Protein AF-A0A6N6KB72-F1 (afdb_monomer_lite)

Radius of gyration: 14.83 Å; chains: 1; bounding box: 26×24×39 Å

Organism: NCBI:txid1563222

Sequence (74 aa):
MLINGFGITREVPADLWEGFAKTFADQPLIKNGVVFAVTDEKSAADASKERADQKTGMEQLDPKKQQTKPDKEE

pLDDT: mean 87.24, std 9.71, range [43.91, 98.25]

Secondary structure (DSSP, 8-state):
-EETTEE---S--HHHHHHHHHHTTTSHHHHTTSS---SSHHHHHHHHHHTT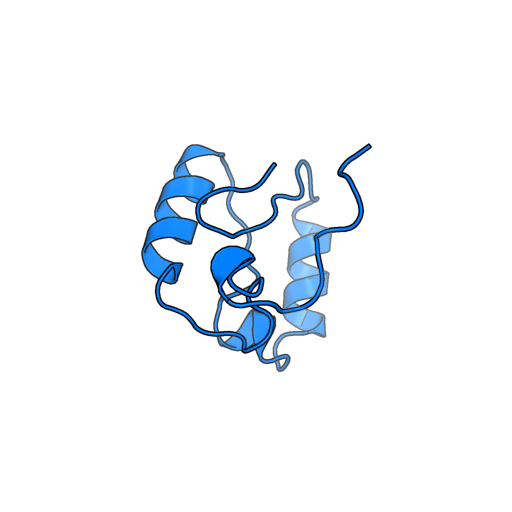T---S-PPP-GGG-SSPPPP--

Foldseek 3Di:
DDALQDDDDPDQDPVNVVVVCVVCVVPCCSVVVVDDDDDDDVCVNVSSVVCNPPDPVPGDDDQVPDPDHPPDDD

Structure (mmCIF, N/CA/C/O backbone):
data_AF-A0A6N6KB72-F1
#
_entry.id   AF-A0A6N6KB72-F1
#
loop_
_atom_site.group_PDB
_atom_site.id
_atom_site.type_symbol
_atom_site.label_atom_id
_atom_site.label_alt_id
_atom_site.label_comp_id
_atom_site.label_asym_id
_atom_site.label_entity_id
_atom_site.label_seq_id
_atom_site.pdbx_PDB_ins_code
_atom_site.Cartn_x
_atom_site.Cartn_y
_atom_site.Cartn_z
_atom_site.occupancy
_atom_site.B_iso_or_equiv
_atom_site.auth_seq_id
_atom_site.auth_comp_id
_atom_site.auth_asym_id
_atom_site.auth_atom_id
_atom_site.pdbx_PDB_model_num
ATOM 1 N N . MET A 1 1 ? 10.443 2.655 11.612 1.00 72.00 1 MET A N 1
ATOM 2 C CA . MET A 1 1 ? 10.096 4.087 11.466 1.00 72.00 1 MET A CA 1
ATOM 3 C C . MET A 1 1 ? 8.683 4.173 10.919 1.00 72.00 1 MET A C 1
ATOM 5 O O . MET A 1 1 ? 8.375 3.432 9.991 1.00 72.00 1 MET A O 1
ATOM 9 N N . LEU A 1 2 ? 7.848 5.027 1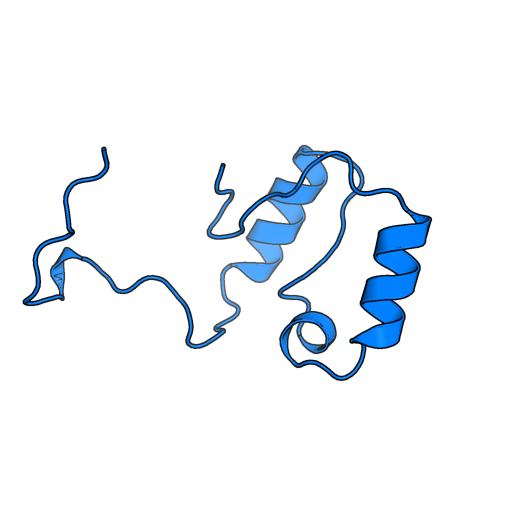1.509 1.00 80.81 2 LEU A N 1
ATOM 10 C CA . LEU A 1 2 ? 6.493 5.316 11.041 1.00 80.81 2 LEU A CA 1
ATOM 11 C C . LEU A 1 2 ? 6.466 6.738 10.480 1.00 80.81 2 LEU A C 1
ATOM 13 O O . LEU A 1 2 ? 7.002 7.649 11.111 1.00 80.81 2 LEU A O 1
ATOM 17 N N . ILE A 1 3 ? 5.838 6.929 9.322 1.00 84.06 3 ILE A N 1
ATOM 18 C CA . ILE A 1 3 ? 5.591 8.250 8.735 1.00 84.06 3 ILE A CA 1
ATOM 19 C C . ILE A 1 3 ? 4.086 8.375 8.520 1.00 84.06 3 ILE A C 1
ATOM 21 O O . ILE A 1 3 ? 3.512 7.620 7.746 1.00 84.06 3 ILE A O 1
ATOM 25 N N . ASN A 1 4 ? 3.435 9.298 9.233 1.00 84.50 4 ASN A N 1
ATOM 26 C CA . ASN A 1 4 ? 1.984 9.530 9.146 1.00 84.50 4 ASN A CA 1
ATOM 27 C C . ASN A 1 4 ? 1.127 8.248 9.278 1.00 84.50 4 ASN A C 1
ATOM 29 O O . ASN A 1 4 ? 0.101 8.126 8.621 1.00 84.50 4 ASN A O 1
ATOM 33 N N . GLY A 1 5 ? 1.555 7.286 10.104 1.00 82.00 5 GLY A N 1
ATOM 34 C CA . GLY A 1 5 ? 0.855 6.007 10.302 1.00 82.00 5 GLY A CA 1
ATOM 35 C C . GLY A 1 5 ? 1.274 4.874 9.355 1.00 82.00 5 GLY A C 1
ATOM 36 O O . GLY A 1 5 ? 0.863 3.739 9.567 1.00 82.00 5 GLY A O 1
ATOM 37 N N . PHE A 1 6 ? 2.143 5.135 8.373 1.00 88.06 6 PHE A N 1
ATOM 38 C CA . PHE A 1 6 ? 2.646 4.125 7.438 1.00 88.06 6 PHE A CA 1
ATOM 39 C C . PHE A 1 6 ? 4.020 3.595 7.860 1.00 88.06 6 PHE A C 1
ATOM 41 O O . PHE A 1 6 ? 4.930 4.361 8.197 1.00 88.06 6 PHE A O 1
ATOM 48 N N . GLY A 1 7 ? 4.176 2.270 7.831 1.00 88.94 7 GLY A N 1
ATOM 49 C CA . GLY A 1 7 ? 5.460 1.600 8.032 1.00 88.94 7 GLY A CA 1
ATOM 50 C C . GLY A 1 7 ? 6.321 1.656 6.770 1.00 88.94 7 GLY A C 1
ATOM 51 O O . GLY A 1 7 ? 5.827 1.423 5.670 1.00 88.94 7 GLY A O 1
ATOM 52 N N . ILE A 1 8 ? 7.614 1.946 6.927 1.00 91.38 8 ILE A N 1
ATOM 53 C CA . ILE A 1 8 ? 8.549 2.077 5.801 1.00 91.38 8 ILE A CA 1
ATOM 54 C C . ILE A 1 8 ? 9.478 0.864 5.725 1.00 91.38 8 ILE A C 1
ATOM 56 O O . ILE A 1 8 ? 10.198 0.576 6.681 1.00 91.38 8 ILE A O 1
ATOM 60 N N . THR A 1 9 ? 9.508 0.211 4.560 1.00 92.81 9 THR A N 1
ATOM 61 C CA . THR A 1 9 ? 10.513 -0.803 4.204 1.00 92.81 9 THR A CA 1
ATOM 62 C C . THR A 1 9 ? 11.460 -0.196 3.176 1.00 92.81 9 THR A C 1
ATO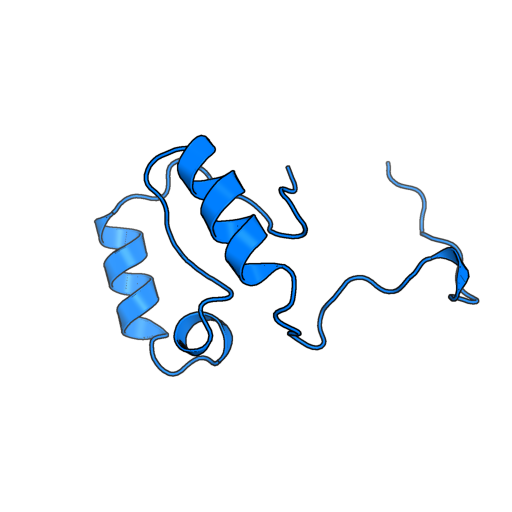M 64 O O . THR A 1 9 ? 11.024 0.224 2.108 1.00 92.81 9 THR A O 1
ATOM 67 N N . ARG A 1 10 ? 12.745 -0.085 3.519 1.00 92.69 10 ARG A N 1
ATOM 68 C CA . ARG A 1 10 ? 13.759 0.560 2.672 1.00 92.69 10 ARG A CA 1
ATOM 69 C C . ARG A 1 10 ? 14.426 -0.453 1.744 1.00 92.69 10 ARG A C 1
ATOM 71 O O . ARG A 1 10 ? 14.394 -1.648 2.015 1.00 92.69 10 ARG A O 1
ATOM 78 N N . GLU A 1 11 ? 15.035 0.058 0.674 1.00 93.69 11 GLU A N 1
ATOM 79 C CA . GLU A 1 11 ? 15.902 -0.714 -0.233 1.00 93.69 11 GLU A CA 1
ATOM 80 C C . GLU A 1 11 ? 15.205 -1.916 -0.897 1.00 93.69 11 GLU A C 1
ATOM 82 O O . GLU A 1 11 ? 15.834 -2.921 -1.218 1.00 93.69 11 GLU A O 1
ATOM 87 N N . VAL A 1 12 ? 13.893 -1.806 -1.133 1.00 94.00 12 VAL A N 1
ATOM 88 C CA . VAL A 1 12 ? 13.126 -2.811 -1.877 1.00 94.00 12 VAL A CA 1
ATOM 89 C C . VAL A 1 12 ? 13.515 -2.736 -3.361 1.00 94.00 12 VAL A C 1
ATOM 91 O O . VAL A 1 12 ? 13.332 -1.678 -3.969 1.00 94.00 12 VAL A O 1
ATOM 94 N N . PRO A 1 13 ? 14.033 -3.820 -3.974 1.00 96.44 13 PRO A N 1
ATOM 95 C CA . PRO A 1 13 ? 14.350 -3.833 -5.400 1.00 96.44 13 PRO A CA 1
ATOM 96 C C . PRO A 1 13 ? 13.109 -3.585 -6.264 1.00 96.44 13 PRO A C 1
ATOM 98 O O . PRO A 1 13 ? 12.030 -4.099 -5.960 1.00 96.44 13 PRO A O 1
ATOM 101 N N . ALA A 1 14 ? 13.268 -2.846 -7.365 1.00 94.62 14 ALA A N 1
ATOM 102 C CA . ALA A 1 14 ? 12.159 -2.495 -8.254 1.00 94.62 14 ALA A CA 1
ATOM 103 C C . ALA A 1 14 ? 11.441 -3.739 -8.803 1.00 94.62 14 ALA A C 1
ATOM 105 O O . ALA A 1 14 ? 10.228 -3.859 -8.637 1.00 94.62 14 ALA A O 1
ATOM 106 N N . ASP A 1 15 ? 12.192 -4.719 -9.316 1.00 96.81 15 ASP A N 1
ATOM 107 C CA . ASP A 1 15 ? 11.629 -5.964 -9.854 1.00 96.81 15 ASP A CA 1
ATOM 108 C C . ASP A 1 15 ? 10.822 -6.751 -8.806 1.00 96.81 15 ASP A C 1
ATOM 110 O O . ASP A 1 15 ? 9.805 -7.377 -9.120 1.00 96.81 15 ASP A O 1
ATOM 114 N N . LEU A 1 16 ? 11.249 -6.703 -7.536 1.00 96.75 16 LEU A N 1
ATOM 115 C CA . LEU A 1 16 ? 10.532 -7.349 -6.438 1.00 96.75 16 LEU A CA 1
ATOM 116 C C . LEU A 1 16 ? 9.193 -6.652 -6.183 1.00 96.75 16 LEU A C 1
ATOM 118 O O . LEU A 1 16 ? 8.173 -7.325 -6.033 1.00 96.75 16 LEU A O 1
ATOM 122 N N . TRP A 1 17 ? 9.188 -5.316 -6.152 1.00 96.44 17 TRP A N 1
ATOM 123 C CA . TRP A 1 17 ? 7.959 -4.543 -6.000 1.00 96.44 17 TRP A CA 1
ATOM 124 C C . TRP A 1 17 ? 6.996 -4.773 -7.168 1.00 96.44 17 TRP A C 1
ATOM 126 O O . TRP A 1 17 ? 5.812 -5.010 -6.938 1.00 96.44 17 TRP A O 1
ATOM 136 N N . GLU A 1 18 ? 7.482 -4.761 -8.408 1.00 96.75 18 GLU A N 1
ATOM 137 C CA . GLU A 1 18 ? 6.652 -4.993 -9.595 1.00 96.75 18 GLU A CA 1
ATOM 138 C C . GLU A 1 18 ? 6.009 -6.384 -9.573 1.00 96.75 18 GLU A C 1
ATOM 140 O O . GLU A 1 18 ? 4.800 -6.523 -9.792 1.00 96.75 18 GLU A O 1
ATOM 145 N N . GLY A 1 19 ? 6.789 -7.418 -9.237 1.00 97.81 19 GLY A N 1
ATOM 146 C CA . GLY A 1 19 ? 6.278 -8.775 -9.061 1.00 97.81 19 GLY A CA 1
ATOM 147 C C . GLY A 1 19 ? 5.240 -8.870 -7.942 1.00 97.81 19 GLY A C 1
ATOM 148 O O . GLY A 1 19 ? 4.183 -9.481 -8.124 1.00 97.81 19 GLY A O 1
ATOM 149 N N . PHE A 1 20 ? 5.503 -8.228 -6.802 1.00 97.00 20 PHE A N 1
ATOM 150 C CA . PHE A 1 20 ? 4.595 -8.192 -5.658 1.00 97.00 20 PHE A CA 1
ATOM 151 C C . PHE A 1 20 ? 3.277 -7.485 -5.997 1.00 97.00 20 PHE A C 1
ATOM 153 O O . PHE A 1 20 ? 2.206 -8.077 -5.858 1.00 97.00 20 PHE A O 1
ATOM 160 N N . ALA A 1 21 ? 3.341 -6.256 -6.509 1.00 96.50 21 ALA A N 1
ATOM 161 C CA . ALA A 1 21 ? 2.169 -5.458 -6.853 1.00 96.50 21 ALA A CA 1
ATOM 162 C C . ALA A 1 21 ? 1.297 -6.151 -7.908 1.00 96.50 21 ALA A C 1
ATOM 164 O O . ALA A 1 21 ? 0.073 -6.119 -7.808 1.00 96.50 21 ALA A O 1
ATOM 165 N N . LYS A 1 22 ? 1.912 -6.841 -8.879 1.00 97.44 22 LYS A N 1
ATOM 166 C CA . LYS A 1 22 ? 1.187 -7.640 -9.874 1.00 97.44 22 LYS A CA 1
ATOM 167 C C . LYS A 1 22 ? 0.525 -8.873 -9.262 1.00 97.44 22 LYS A C 1
ATOM 169 O O . LYS A 1 22 ? -0.624 -9.164 -9.575 1.00 97.44 22 LYS A O 1
ATOM 174 N N . THR A 1 23 ? 1.239 -9.597 -8.401 1.00 98.25 23 THR A N 1
ATOM 175 C CA . THR A 1 23 ? 0.734 -10.826 -7.763 1.00 98.25 23 THR A CA 1
ATOM 176 C C . THR A 1 23 ? -0.442 -10.539 -6.833 1.00 98.25 23 THR A C 1
ATOM 178 O O . THR A 1 23 ? -1.379 -11.329 -6.752 1.00 98.25 23 THR A O 1
ATOM 181 N N . PHE A 1 24 ? -0.415 -9.393 -6.152 1.00 97.25 24 PHE A N 1
ATOM 182 C CA . PHE A 1 24 ? -1.416 -8.996 -5.164 1.00 97.25 24 PHE A CA 1
ATOM 183 C C . PHE A 1 24 ? -2.308 -7.844 -5.641 1.00 97.25 24 PHE A C 1
ATOM 185 O O . PHE A 1 24 ? -2.901 -7.158 -4.812 1.00 97.25 24 PHE A O 1
ATOM 192 N N . ALA A 1 25 ? -2.438 -7.637 -6.954 1.00 96.62 25 ALA A N 1
ATOM 193 C CA . ALA A 1 25 ? -3.169 -6.502 -7.527 1.00 96.62 25 ALA A CA 1
ATOM 194 C C . ALA A 1 25 ? -4.625 -6.398 -7.029 1.00 96.62 25 ALA A C 1
ATOM 196 O O . ALA A 1 25 ? -5.135 -5.299 -6.812 1.00 96.62 25 ALA A O 1
ATOM 197 N N . ASP A 1 26 ? -5.276 -7.540 -6.794 1.00 96.31 26 ASP A N 1
ATOM 198 C CA . ASP A 1 26 ? -6.658 -7.606 -6.311 1.00 96.31 26 ASP A CA 1
ATOM 199 C C . ASP A 1 26 ? -6.794 -7.489 -4.787 1.00 96.31 26 ASP A C 1
ATOM 201 O O . ASP A 1 26 ? -7.909 -7.347 -4.276 1.00 96.31 26 ASP A O 1
ATOM 205 N N . GLN A 1 27 ? -5.684 -7.527 -4.039 1.00 94.44 27 GLN A N 1
ATOM 206 C CA . GLN A 1 27 ? -5.738 -7.354 -2.592 1.00 94.44 27 GLN A CA 1
ATOM 207 C C . GLN A 1 27 ? -6.193 -5.930 -2.258 1.00 94.44 27 GLN A C 1
ATOM 209 O O . GLN A 1 27 ? -5.627 -4.971 -2.791 1.00 94.44 27 GLN A O 1
ATOM 214 N N . PRO A 1 28 ? -7.147 -5.749 -1.324 1.00 91.50 28 PRO A N 1
ATOM 215 C CA . PRO A 1 28 ? -7.650 -4.427 -0.954 1.00 91.50 28 PRO A CA 1
ATOM 216 C C . PRO A 1 28 ? -6.551 -3.432 -0.562 1.00 91.50 28 PRO A C 1
ATOM 218 O O . PRO A 1 28 ? -6.676 -2.244 -0.828 1.00 91.50 28 PRO A O 1
ATOM 221 N N . LEU A 1 29 ? -5.453 -3.917 0.024 1.00 90.56 29 LEU A N 1
ATOM 222 C CA . LEU A 1 29 ? -4.304 -3.106 0.435 1.00 90.56 29 LEU A CA 1
ATOM 223 C C . LEU A 1 29 ? -3.587 -2.447 -0.756 1.00 90.56 29 LEU A C 1
ATOM 225 O O . LEU A 1 29 ? -3.204 -1.282 -0.674 1.00 90.56 29 LEU A O 1
ATOM 229 N N . ILE A 1 30 ? -3.436 -3.174 -1.867 1.00 94.06 30 ILE A N 1
ATOM 230 C CA . ILE A 1 30 ? -2.826 -2.667 -3.104 1.00 94.06 30 ILE A CA 1
ATOM 231 C C . ILE A 1 30 ? -3.853 -1.852 -3.883 1.00 94.06 30 ILE A C 1
ATOM 233 O O . ILE A 1 30 ? -3.588 -0.714 -4.265 1.00 94.06 30 ILE A O 1
ATOM 237 N N . LYS A 1 31 ? -5.066 -2.393 -4.041 1.00 92.25 31 LYS A N 1
ATOM 238 C CA . LYS A 1 31 ? -6.153 -1.766 -4.800 1.00 92.25 31 LYS A CA 1
ATOM 239 C C . LYS A 1 31 ? -6.569 -0.404 -4.247 1.00 92.25 31 LYS A C 1
ATOM 241 O O . LYS A 1 31 ? -6.864 0.501 -5.021 1.00 92.25 31 LYS A O 1
ATOM 246 N N . ASN A 1 32 ? -6.576 -0.248 -2.924 1.00 89.62 32 ASN A N 1
ATOM 247 C CA . ASN A 1 32 ? -6.915 1.019 -2.276 1.00 89.62 32 ASN A CA 1
ATOM 248 C C . ASN A 1 32 ? -5.693 1.931 -2.082 1.00 89.62 32 ASN A C 1
ATOM 250 O O . ASN A 1 32 ? -5.854 3.043 -1.591 1.00 89.62 32 ASN A O 1
ATOM 254 N N . GLY A 1 33 ? -4.487 1.502 -2.472 1.00 89.56 33 GLY A N 1
ATOM 255 C CA . GLY A 1 33 ? -3.273 2.313 -2.373 1.00 89.56 33 GLY A CA 1
ATOM 256 C C . GLY A 1 33 ? -2.728 2.478 -0.953 1.00 89.56 33 GLY A C 1
ATOM 257 O O . GLY A 1 33 ? -1.991 3.430 -0.714 1.00 89.56 33 GLY A O 1
ATOM 258 N N . VAL A 1 34 ? -3.070 1.563 -0.039 1.00 91.50 34 VAL A N 1
ATOM 259 C CA . VAL A 1 34 ? -2.569 1.519 1.348 1.00 91.50 34 VAL A CA 1
ATOM 260 C C . VAL A 1 34 ? -1.121 1.026 1.381 1.00 91.50 34 VAL A C 1
ATOM 262 O O . VAL A 1 34 ? -0.305 1.526 2.147 1.00 91.50 34 VAL A O 1
ATOM 265 N N . VAL A 1 35 ? -0.788 0.062 0.520 1.00 93.00 35 VAL A N 1
ATOM 266 C CA . VAL A 1 35 ? 0.583 -0.408 0.295 1.00 93.00 35 VAL A CA 1
ATOM 267 C C . VAL A 1 35 ? 1.037 0.105 -1.067 1.00 93.00 35 VAL A C 1
ATOM 269 O O . VAL A 1 35 ? 0.420 -0.192 -2.089 1.00 93.00 35 VAL A O 1
ATOM 272 N N . PHE A 1 36 ? 2.102 0.903 -1.077 1.00 94.31 36 PHE A N 1
ATOM 273 C CA . PHE A 1 36 ? 2.611 1.590 -2.263 1.00 94.31 36 PHE A CA 1
ATOM 274 C C . PHE A 1 36 ? 4.136 1.741 -2.192 1.00 94.31 36 PHE A C 1
ATOM 276 O O . PHE A 1 36 ? 4.727 1.637 -1.118 1.00 94.31 36 PHE A O 1
ATOM 283 N N . ALA A 1 37 ? 4.765 2.004 -3.338 1.00 95.44 37 ALA A N 1
ATOM 284 C CA . ALA A 1 37 ? 6.195 2.279 -3.430 1.00 95.44 37 ALA A CA 1
ATOM 285 C C . ALA A 1 37 ? 6.457 3.737 -3.806 1.00 95.44 37 ALA A C 1
ATOM 287 O O . ALA A 1 37 ? 5.698 4.357 -4.552 1.00 95.44 37 ALA A O 1
ATOM 288 N N . VAL A 1 38 ? 7.569 4.256 -3.297 1.00 94.31 38 VAL A N 1
ATOM 289 C CA . VAL A 1 38 ? 8.116 5.581 -3.593 1.00 94.31 38 VAL A CA 1
ATOM 290 C C . VAL A 1 38 ? 9.628 5.462 -3.740 1.00 94.31 38 VAL A C 1
ATOM 292 O O . VAL A 1 38 ? 10.241 4.545 -3.194 1.00 94.31 38 VAL A O 1
ATOM 295 N N . THR A 1 39 ? 10.235 6.389 -4.473 1.00 92.12 39 THR A N 1
ATOM 296 C CA . THR A 1 39 ? 11.674 6.371 -4.777 1.00 92.12 39 THR A CA 1
ATOM 297 C C . THR A 1 39 ? 12.535 7.066 -3.729 1.00 92.12 39 THR A C 1
ATOM 299 O O . THR A 1 39 ? 13.746 6.868 -3.704 1.00 92.12 39 THR A O 1
ATOM 302 N N . ASP A 1 40 ? 11.933 7.892 -2.874 1.00 89.81 40 ASP A N 1
ATOM 303 C CA . ASP A 1 40 ? 12.642 8.715 -1.899 1.00 89.81 40 ASP A CA 1
ATOM 304 C C . ASP A 1 40 ? 11.769 9.039 -0.674 1.00 89.81 40 ASP A C 1
ATOM 306 O O . ASP A 1 40 ? 10.543 8.912 -0.688 1.00 89.81 40 ASP A O 1
ATOM 310 N N . GLU A 1 41 ? 12.420 9.458 0.412 1.00 85.75 41 GLU A N 1
ATOM 311 C CA . GLU A 1 41 ? 11.769 9.687 1.706 1.00 85.75 41 GLU A CA 1
ATOM 312 C C . GLU A 1 41 ? 10.820 10.894 1.705 1.00 85.75 41 GLU A C 1
ATOM 314 O O . GLU A 1 41 ? 9.810 10.885 2.410 1.00 85.75 41 GLU A O 1
ATOM 319 N N . LYS A 1 42 ? 11.093 11.916 0.883 1.00 89.50 42 LYS A N 1
ATOM 320 C CA . LYS A 1 42 ? 10.194 13.069 0.761 1.00 89.50 42 LYS A CA 1
ATOM 321 C C . LYS A 1 42 ? 8.885 12.634 0.107 1.00 89.50 42 LYS A C 1
ATOM 323 O O . LYS A 1 42 ? 7.816 12.885 0.661 1.00 89.50 42 LYS A O 1
ATOM 328 N N . SER A 1 43 ? 8.984 11.883 -0.988 1.00 89.88 43 SER A N 1
ATOM 329 C CA . SER A 1 43 ? 7.837 11.252 -1.638 1.00 89.88 43 SER A CA 1
ATOM 330 C C . SER A 1 43 ? 7.074 10.327 -0.685 1.00 89.88 43 SER A C 1
ATOM 332 O O . SER A 1 43 ? 5.848 10.290 -0.737 1.00 89.88 43 SER A O 1
ATOM 334 N N . ALA A 1 44 ? 7.755 9.628 0.236 1.00 89.12 44 ALA A N 1
ATOM 335 C CA . ALA A 1 44 ? 7.089 8.831 1.271 1.00 89.12 44 ALA A CA 1
ATOM 336 C C . ALA A 1 44 ? 6.214 9.694 2.189 1.00 89.12 44 ALA A C 1
ATOM 338 O O . ALA A 1 44 ? 5.070 9.331 2.467 1.00 89.12 44 ALA A O 1
ATOM 339 N N . ALA A 1 45 ? 6.726 10.839 2.648 1.00 89.38 45 ALA A N 1
ATOM 340 C CA . ALA A 1 45 ? 5.994 11.740 3.532 1.00 89.38 45 ALA A CA 1
ATOM 341 C C . ALA A 1 45 ? 4.779 12.372 2.840 1.00 89.38 45 ALA A C 1
ATOM 343 O O . ALA A 1 45 ? 3.687 12.370 3.418 1.00 89.38 45 ALA A O 1
ATOM 344 N N . ASP A 1 46 ? 4.956 12.855 1.607 1.00 92.69 46 ASP A N 1
ATOM 345 C CA . ASP A 1 46 ? 3.884 13.445 0.801 1.00 92.69 46 ASP A CA 1
ATOM 346 C C . ASP A 1 46 ? 2.800 12.402 0.477 1.00 92.69 46 ASP A C 1
ATOM 348 O O . ASP A 1 46 ? 1.632 12.599 0.819 1.00 92.69 46 ASP A O 1
ATOM 352 N N . ALA A 1 47 ? 3.185 11.235 -0.052 1.00 90.81 47 ALA A N 1
ATOM 353 C CA . ALA A 1 47 ? 2.241 10.177 -0.412 1.00 90.81 47 ALA A CA 1
ATOM 354 C C . ALA A 1 47 ? 1.476 9.624 0.801 1.00 90.81 47 ALA A C 1
ATOM 356 O O . ALA A 1 47 ? 0.279 9.340 0.697 1.00 90.81 47 ALA A O 1
ATOM 357 N N . SER A 1 48 ? 2.140 9.498 1.955 1.00 89.88 48 SER A N 1
ATOM 358 C CA . SER A 1 48 ? 1.494 9.074 3.204 1.00 89.88 48 SER A CA 1
ATOM 359 C C . SER A 1 48 ? 0.504 10.124 3.710 1.00 89.88 48 SER A C 1
ATOM 361 O O . SER A 1 48 ? -0.551 9.776 4.231 1.00 89.88 48 SER A O 1
ATOM 363 N N . LYS A 1 49 ? 0.806 11.419 3.539 1.00 91.06 49 LYS A N 1
ATOM 364 C CA . LYS A 1 49 ? -0.096 12.508 3.932 1.00 91.06 49 LYS A CA 1
ATOM 365 C C . LYS A 1 49 ? -1.373 12.511 3.094 1.00 91.06 49 LYS A C 1
ATOM 367 O O . LYS A 1 49 ? -2.453 12.658 3.653 1.00 91.06 49 LYS A O 1
ATOM 372 N N . GLU A 1 50 ? -1.264 12.301 1.785 1.00 89.81 50 GLU A N 1
ATOM 373 C CA . GLU A 1 50 ? -2.428 12.191 0.890 1.00 89.81 50 GLU A CA 1
ATOM 374 C C . GLU A 1 50 ? -3.341 11.004 1.234 1.00 89.81 50 GLU A C 1
ATOM 376 O O . GLU A 1 50 ? -4.525 11.010 0.905 1.00 89.81 50 GLU A O 1
ATOM 381 N N . ARG A 1 51 ? -2.796 9.983 1.904 1.00 88.81 51 ARG A N 1
ATOM 382 C CA . ARG A 1 51 ? -3.496 8.740 2.263 1.00 88.81 51 ARG A CA 1
ATOM 383 C C . ARG A 1 51 ? -3.875 8.657 3.740 1.00 88.81 51 ARG A C 1
ATOM 385 O O . ARG A 1 51 ? -4.452 7.654 4.148 1.00 88.81 51 ARG A O 1
ATOM 392 N N . ALA A 1 52 ? -3.602 9.693 4.533 1.00 83.44 52 ALA A N 1
ATOM 393 C CA . ALA A 1 52 ? -3.793 9.677 5.986 1.00 83.44 52 ALA A CA 1
ATOM 394 C C . ALA A 1 52 ? -5.254 9.434 6.418 1.00 83.44 52 ALA A C 1
ATOM 396 O O . ALA A 1 52 ? -5.511 8.899 7.497 1.00 83.44 52 ALA A O 1
ATOM 397 N N . ASP A 1 53 ? -6.219 9.803 5.574 1.00 83.38 53 ASP A N 1
ATOM 398 C CA . ASP A 1 53 ? -7.645 9.616 5.850 1.00 83.38 53 ASP A CA 1
ATOM 399 C C . ASP A 1 53 ? -8.181 8.238 5.422 1.00 83.38 53 ASP A C 1
ATOM 401 O O . ASP A 1 53 ? -9.323 7.894 5.747 1.00 83.38 53 ASP A O 1
ATOM 405 N N . GLN A 1 54 ? -7.379 7.416 4.731 1.00 84.19 54 GLN A N 1
ATOM 406 C CA . GLN A 1 54 ? -7.787 6.062 4.362 1.00 84.19 54 GLN A CA 1
ATOM 407 C C . GLN A 1 54 ? -7.919 5.185 5.608 1.00 84.19 54 GLN A C 1
ATOM 409 O O . GLN A 1 54 ? -7.027 5.120 6.448 1.00 84.19 54 GLN A O 1
ATOM 414 N N . LYS A 1 55 ? -9.051 4.489 5.737 1.00 83.25 55 LYS A N 1
ATOM 415 C CA . LYS A 1 55 ? -9.310 3.579 6.857 1.00 83.25 55 LYS A CA 1
ATOM 416 C C . LYS A 1 55 ? -9.164 2.136 6.406 1.00 83.25 55 LYS A C 1
ATOM 418 O O . LYS A 1 55 ? -9.873 1.692 5.508 1.00 83.25 55 LYS A O 1
ATOM 423 N N . THR A 1 56 ? -8.274 1.403 7.069 1.00 83.19 56 THR A N 1
ATOM 424 C CA . THR A 1 56 ? -8.041 -0.027 6.808 1.00 83.19 56 THR A CA 1
ATOM 425 C C . THR A 1 56 ? -8.851 -0.940 7.732 1.00 83.19 56 THR A C 1
ATOM 427 O O . THR A 1 56 ? -9.028 -2.119 7.444 1.00 83.19 56 THR A O 1
ATOM 430 N N . GLY A 1 57 ? -9.322 -0.407 8.866 1.00 83.19 57 GLY A N 1
ATOM 431 C CA . GLY A 1 57 ? -9.874 -1.202 9.969 1.00 83.19 57 GLY A CA 1
ATOM 432 C C . GLY 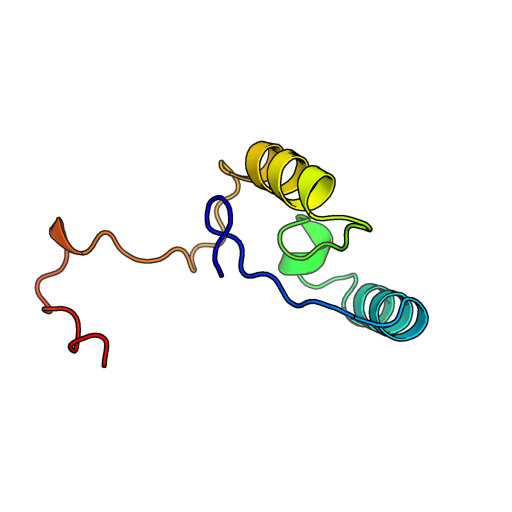A 1 57 ? -8.809 -1.918 10.813 1.00 83.19 57 GLY A C 1
ATOM 433 O O . GLY A 1 57 ? -9.154 -2.507 11.830 1.00 83.19 57 GLY A O 1
ATOM 434 N N . MET A 1 58 ? -7.533 -1.827 10.426 1.00 80.00 58 MET A N 1
ATOM 435 C CA . MET A 1 58 ? -6.365 -2.349 11.148 1.00 80.00 58 MET A CA 1
ATOM 436 C C . MET A 1 58 ? -5.548 -1.229 11.813 1.00 80.00 58 MET A C 1
ATOM 438 O O . MET A 1 58 ? -4.418 -1.449 12.241 1.00 80.00 58 MET A O 1
ATOM 442 N N . GLU A 1 59 ? -6.108 -0.021 11.888 1.00 79.44 59 GLU A N 1
ATOM 443 C CA . GLU A 1 59 ? -5.476 1.123 12.542 1.00 79.44 59 GLU A CA 1
ATOM 444 C C . GLU A 1 59 ? -5.193 0.817 14.017 1.00 79.44 59 GLU A C 1
ATOM 446 O O . GLU A 1 59 ? -5.996 0.170 14.699 1.00 79.44 59 GLU A O 1
ATOM 451 N N . GLN A 1 60 ? -4.076 1.331 14.533 1.00 77.38 60 GLN A N 1
ATOM 452 C CA . GLN A 1 60 ? -3.759 1.198 15.949 1.00 77.38 60 GLN A CA 1
ATOM 453 C C . GLN A 1 60 ? -4.874 1.824 16.798 1.00 77.38 60 GLN A C 1
ATOM 455 O O . GLN A 1 60 ? -5.283 2.969 16.588 1.00 77.38 60 GLN A O 1
ATOM 460 N N . LEU A 1 61 ? -5.369 1.061 17.772 1.00 82.06 61 LEU A N 1
ATOM 461 C CA . LEU A 1 61 ? -6.389 1.540 18.694 1.00 82.06 61 LEU A CA 1
ATOM 462 C C . LEU A 1 61 ? -5.842 2.684 19.553 1.00 82.06 61 LEU A C 1
ATOM 464 O O . LEU A 1 61 ? -4.697 2.645 19.998 1.00 82.06 61 LEU A O 1
ATOM 468 N N . ASP A 1 62 ? -6.688 3.679 19.830 1.00 82.88 62 ASP A N 1
ATOM 469 C CA . ASP A 1 62 ? -6.342 4.780 20.732 1.00 82.88 62 ASP A CA 1
ATOM 470 C C . ASP A 1 62 ? -6.072 4.216 22.138 1.00 82.88 62 ASP A C 1
ATOM 472 O O . ASP A 1 62 ? -7.022 3.749 2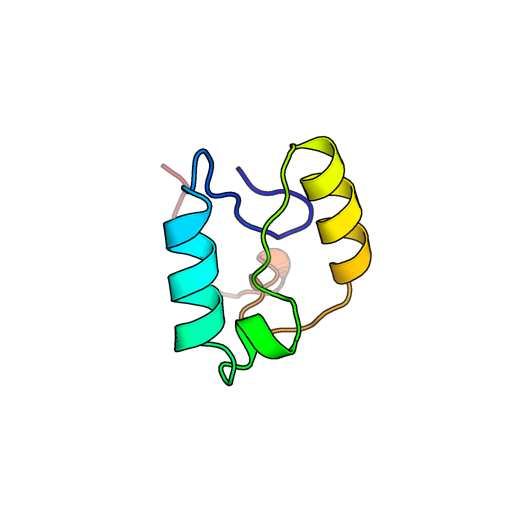2.785 1.00 82.88 62 ASP A O 1
ATOM 476 N N . PRO A 1 63 ? -4.820 4.269 22.633 1.00 81.94 63 PRO A N 1
ATOM 477 C CA . PRO A 1 63 ? -4.445 3.654 23.900 1.00 81.94 63 PRO A CA 1
ATOM 478 C C . PRO A 1 63 ? -5.169 4.294 25.087 1.00 81.94 63 PRO A C 1
ATOM 480 O O . PRO A 1 63 ? -5.395 3.629 26.093 1.00 81.94 63 PRO A O 1
ATOM 483 N N . LYS A 1 64 ? -5.605 5.559 24.976 1.00 84.44 64 LYS A N 1
ATOM 484 C CA . LYS A 1 64 ? -6.375 6.240 26.033 1.00 84.44 64 LYS A CA 1
ATOM 485 C C . LYS A 1 64 ? -7.812 5.731 26.135 1.00 84.44 64 LYS A C 1
ATOM 487 O O . LYS A 1 64 ? -8.475 5.987 27.135 1.00 84.44 64 LYS A O 1
ATOM 492 N N . LYS A 1 65 ? -8.301 5.042 25.101 1.00 85.75 65 LYS A N 1
ATOM 493 C CA . LYS A 1 65 ? -9.650 4.465 25.034 1.00 85.75 65 LYS A CA 1
ATOM 494 C C . LYS A 1 65 ? -9.663 2.954 25.270 1.00 85.75 65 LYS A C 1
ATOM 496 O O . LYS A 1 65 ? -10.739 2.362 25.231 1.00 85.75 65 LYS A O 1
ATOM 501 N N . GLN A 1 66 ? -8.506 2.330 25.504 1.00 83.62 66 GLN A N 1
ATOM 502 C CA . GLN A 1 66 ? -8.416 0.895 25.771 1.00 83.62 66 GLN A CA 1
ATOM 503 C C . GLN A 1 66 ? -8.413 0.610 27.277 1.00 83.62 66 GLN A C 1
ATOM 505 O O . GLN A 1 66 ? -7.766 1.311 28.052 1.00 83.62 66 GLN A O 1
ATOM 510 N N . GLN A 1 67 ? -9.123 -0.443 27.701 1.00 81.94 67 GLN A N 1
ATOM 511 C CA . GLN A 1 67 ? -9.034 -0.953 29.080 1.00 81.94 67 GLN A CA 1
ATOM 512 C C . GLN A 1 67 ? -7.701 -1.658 29.348 1.00 81.94 67 GLN A C 1
ATOM 514 O O . GLN A 1 67 ? -7.211 -1.667 30.478 1.00 81.94 67 GLN A O 1
ATOM 519 N N . THR A 1 68 ? -7.116 -2.262 28.316 1.00 80.12 68 THR A N 1
ATOM 520 C CA . THR A 1 68 ? -5.822 -2.933 28.389 1.00 80.12 68 THR A CA 1
ATOM 521 C C . THR A 1 68 ? -4.705 -1.903 28.319 1.00 80.12 68 THR A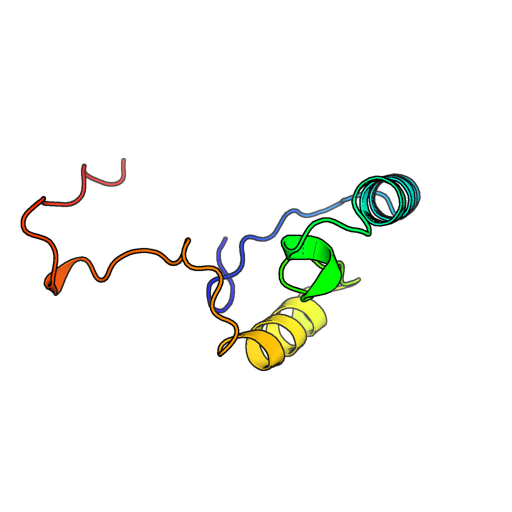 C 1
ATOM 523 O O . THR A 1 68 ? -4.680 -1.057 27.425 1.00 80.12 68 THR A O 1
ATOM 526 N N . LYS A 1 69 ? -3.766 -1.977 29.264 1.00 72.06 69 LYS A N 1
ATOM 527 C CA . LYS A 1 69 ? -2.540 -1.174 29.212 1.00 72.06 69 LYS A CA 1
ATOM 528 C C . LYS A 1 69 ? -1.650 -1.713 28.085 1.00 72.06 69 LYS A C 1
ATOM 530 O O . LYS A 1 69 ? -1.642 -2.928 27.901 1.00 72.06 69 LYS A O 1
ATOM 535 N N . PRO A 1 70 ? -0.909 -0.857 27.362 1.00 69.56 70 PRO A N 1
ATOM 536 C CA . PRO A 1 70 ? 0.110 -1.328 26.434 1.00 69.56 70 PRO A CA 1
ATOM 537 C C . PRO A 1 70 ? 1.091 -2.230 27.184 1.00 69.56 70 PRO A C 1
ATOM 539 O O . PRO A 1 70 ? 1.570 -1.847 28.259 1.00 69.56 70 PRO A O 1
ATOM 542 N N . ASP A 1 71 ? 1.378 -3.413 26.644 1.00 72.44 71 ASP A N 1
ATOM 543 C CA . ASP A 1 71 ? 2.586 -4.134 27.029 1.00 72.44 71 ASP A CA 1
ATOM 544 C C . ASP A 1 71 ? 3.764 -3.204 26.734 1.00 72.44 71 ASP A C 1
ATOM 546 O O . ASP A 1 71 ? 3.825 -2.597 25.664 1.00 72.44 71 ASP A O 1
ATOM 550 N N . LYS A 1 72 ? 4.605 -2.975 27.748 1.00 59.78 72 LYS A N 1
ATOM 551 C CA . LYS A 1 72 ? 5.692 -1.993 27.696 1.00 59.78 72 LYS A CA 1
ATOM 552 C C . LYS A 1 72 ? 6.488 -2.169 26.401 1.00 59.78 72 LYS A C 1
ATOM 554 O O . LYS A 1 72 ? 6.918 -3.280 26.109 1.00 59.78 72 LYS A O 1
ATOM 559 N N . GLU A 1 73 ? 6.691 -1.073 25.674 1.00 58.56 73 GLU A N 1
ATOM 560 C CA . GLU A 1 73 ? 7.723 -1.004 24.641 1.00 58.56 73 GLU A CA 1
ATOM 561 C C . GLU A 1 73 ? 9.071 -1.272 25.333 1.00 58.56 73 GLU A C 1
ATOM 563 O O . GLU A 1 73 ? 9.450 -0.536 26.249 1.00 58.56 73 GLU A O 1
ATOM 568 N N . GLU A 1 74 ? 9.710 -2.390 24.979 1.00 43.91 74 GLU A N 1
ATOM 569 C CA . GLU A 1 74 ? 11.097 -2.710 25.341 1.00 43.91 74 GLU A CA 1
ATOM 570 C C . GLU A 1 74 ? 12.070 -1.921 24.456 1.00 43.91 74 GLU A C 1
ATOM 572 O O . GLU A 1 74 ? 11.791 -1.791 23.239 1.00 43.91 74 GLU A O 1
#